Protein AF-A0A424YY87-F1 (afdb_monomer)

Nearest PDB structures (foldseek):
  9g6k-assembly1_Lu  TM=3.822E-01  e=4.424E+00  Toxoplasma gondii

Radius of gyration: 14.66 Å; Cα contacts (8 Å, |Δi|>4): 78; chains: 1; bounding box: 32×27×41 Å

Foldseek 3Di:
DDDDDDDDDDDAPALFGKDDCPVVVVVSCVVSPDPDDDDDDDDPDPQWDQFADDPDVVVVVCVNPPVDDDGHHTITTGHDDDDDDD

Organism: NCBI:txid768733

InterPro domains:
  IPR001602 UPF0047 protein YjbQ-like [PF01894] (20-65)
  IPR035917 YjbQ-like superfamily [G3DSA:2.60.120.460] (1-80)
  IPR035917 YjbQ-like superfamily [SSF111038] (1-66)

Mean predicted aligned error: 10.39 Å

Secondary structure (DSSP, 8-state):
-------------SSS-EEE-HHHHHHHHHHHT-SS-------S-TTEEEEE----HHHHHHHHHS------SEEEEE----PPP-

Sequence (86 aa):
MSVFDKTLTYKTQGNTDIIDITPDVIQIVEEAGIQDGILLVYSPRSTVSITTIEYEPGLIEDVNYHPMNRVASCFIIESNDSIPQA

Solvent-accessible surface area (backbone atoms only — not comparable to full-atom values): 5958 Å² total; per-residue (Å²): 137,89,87,80,88,84,90,86,86,86,86,79,87,47,77,54,37,76,47,83,48,61,71,62,51,50,53,51,50,62,73,59,69,65,90,80,88,84,90,85,87,84,68,95,48,90,50,41,44,82,44,27,49,69,100,45,78,67,58,56,53,43,56,75,77,47,91,69,96,79,78,58,48,66,31,44,35,34,61,77,65,98,71,79,92,128

pLDDT: mean 72.34, std 21.29, range [30.36, 96.88]

Structure (mmCIF, N/CA/C/O backbone):
data_AF-A0A424YY87-F1
#
_entry.id   AF-A0A424YY87-F1
#
loop_
_atom_site.group_PDB
_atom_site.id
_atom_site.type_symbol
_atom_site.label_atom_id
_atom_site.label_alt_id
_atom_site.label_comp_id
_atom_site.label_asym_id
_atom_site.label_entity_id
_atom_site.label_seq_id
_atom_site.pdbx_PDB_ins_code
_atom_site.Cartn_x
_atom_site.Cartn_y
_atom_site.Cartn_z
_atom_site.occupancy
_atom_site.B_iso_or_equiv
_atom_site.auth_seq_id
_atom_site.auth_comp_id
_atom_site.auth_asym_id
_atom_site.auth_atom_id
_atom_site.pdbx_PDB_model_num
ATOM 1 N N . MET A 1 1 ? -10.002 8.696 20.667 1.00 77.19 1 MET A N 1
ATOM 2 C CA . MET A 1 1 ? -9.544 8.467 19.283 1.00 77.19 1 MET A CA 1
ATOM 3 C C . MET A 1 1 ? -8.110 7.991 19.384 1.00 77.19 1 MET A C 1
ATOM 5 O O . MET A 1 1 ? -7.328 8.707 19.996 1.00 77.19 1 MET A O 1
ATOM 9 N N . SER A 1 2 ? -7.809 6.776 18.925 1.00 90.50 2 SER A N 1
ATOM 10 C CA . SER A 1 2 ? -6.426 6.286 18.868 1.00 90.50 2 SER A CA 1
ATOM 11 C C . SER A 1 2 ? -5.799 6.691 17.535 1.00 90.50 2 SER A C 1
ATOM 13 O O . SER A 1 2 ? -6.526 6.895 16.562 1.00 90.50 2 SER A O 1
ATOM 15 N N . VAL A 1 3 ? -4.476 6.801 17.500 1.00 95.56 3 VAL A N 1
ATOM 16 C CA . VAL A 1 3 ? -3.676 6.959 16.282 1.00 95.56 3 VAL A CA 1
ATOM 17 C C . VAL A 1 3 ? -2.465 6.047 16.441 1.00 95.56 3 VAL A C 1
ATOM 19 O O . VAL A 1 3 ? -1.868 6.009 17.515 1.00 95.56 3 VAL A O 1
ATOM 22 N N . PHE A 1 4 ? -2.139 5.305 15.390 1.00 96.88 4 PHE A N 1
ATOM 23 C CA . PHE A 1 4 ? -0.972 4.435 15.307 1.00 96.88 4 PHE A CA 1
ATOM 24 C C . PHE A 1 4 ? -0.276 4.748 13.983 1.00 96.88 4 PHE A C 1
ATOM 26 O O . PHE A 1 4 ? -0.930 4.742 12.939 1.00 96.88 4 PHE A O 1
ATOM 33 N N . ASP A 1 5 ? 1.016 5.051 14.028 1.00 96.81 5 ASP A N 1
ATOM 34 C CA . ASP A 1 5 ? 1.841 5.328 12.856 1.00 96.81 5 ASP A CA 1
ATOM 35 C C . ASP A 1 5 ? 3.030 4.365 12.790 1.00 96.81 5 ASP A C 1
ATOM 37 O O . ASP A 1 5 ? 3.548 3.908 13.810 1.00 96.81 5 ASP A O 1
ATOM 41 N N . LYS A 1 6 ? 3.433 4.013 11.566 1.00 96.19 6 LYS A N 1
ATOM 42 C CA . LYS A 1 6 ? 4.575 3.138 11.302 1.00 96.19 6 LYS A CA 1
ATOM 43 C C . LYS A 1 6 ? 5.073 3.365 9.877 1.00 96.19 6 LYS A C 1
ATOM 45 O O . LYS A 1 6 ? 4.278 3.454 8.945 1.00 96.19 6 LYS A O 1
ATOM 50 N N . THR A 1 7 ? 6.390 3.448 9.716 1.00 96.25 7 THR A N 1
ATOM 51 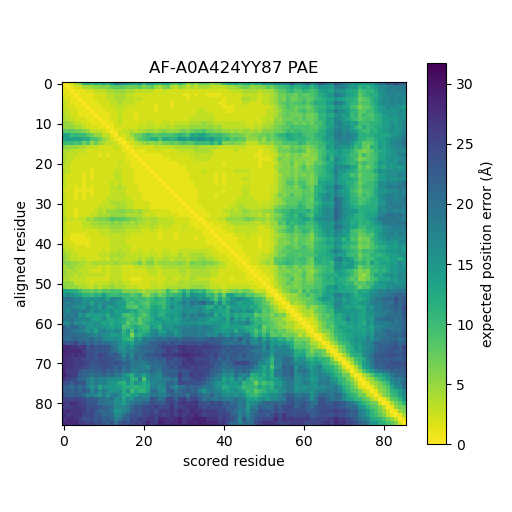C CA . THR A 1 7 ? 7.046 3.682 8.421 1.00 96.25 7 THR A CA 1
ATOM 52 C C . THR A 1 7 ? 7.607 2.377 7.870 1.00 96.25 7 THR A C 1
ATOM 54 O O . THR A 1 7 ? 8.314 1.658 8.576 1.00 96.25 7 THR A O 1
ATOM 57 N N . LEU A 1 8 ? 7.330 2.103 6.596 1.00 92.69 8 LEU A N 1
ATOM 58 C CA . LEU A 1 8 ? 7.885 0.984 5.834 1.00 92.69 8 LEU A CA 1
ATOM 59 C C . LEU A 1 8 ? 8.919 1.508 4.828 1.00 92.69 8 LEU A C 1
ATOM 61 O O . LEU A 1 8 ? 8.730 2.573 4.238 1.00 92.69 8 LEU A O 1
ATOM 65 N N . THR A 1 9 ? 10.007 0.760 4.629 1.00 93.38 9 THR A N 1
ATOM 66 C CA . THR A 1 9 ? 11.128 1.159 3.763 1.00 93.38 9 THR A CA 1
ATOM 67 C C . THR A 1 9 ? 11.491 0.020 2.822 1.00 93.38 9 THR A C 1
ATOM 69 O O . THR A 1 9 ? 12.044 -0.993 3.249 1.00 93.38 9 THR A O 1
ATOM 72 N N . TYR A 1 10 ? 11.237 0.221 1.532 1.00 88.94 10 TYR A N 1
ATOM 73 C CA . TYR A 1 10 ? 11.525 -0.745 0.474 1.00 88.94 10 TYR A CA 1
ATOM 74 C C . TYR A 1 10 ? 12.779 -0.363 -0.318 1.00 88.94 10 TYR A C 1
ATOM 76 O O . TYR A 1 10 ? 13.224 0.787 -0.298 1.00 88.94 10 TYR A O 1
ATOM 84 N N . LYS A 1 11 ? 13.348 -1.338 -1.030 1.00 88.50 11 LYS A N 1
ATOM 85 C CA . LYS A 1 11 ? 14.383 -1.117 -2.045 1.00 88.50 11 LYS A CA 1
ATOM 86 C C . LYS A 1 11 ? 13.809 -1.502 -3.399 1.00 88.50 1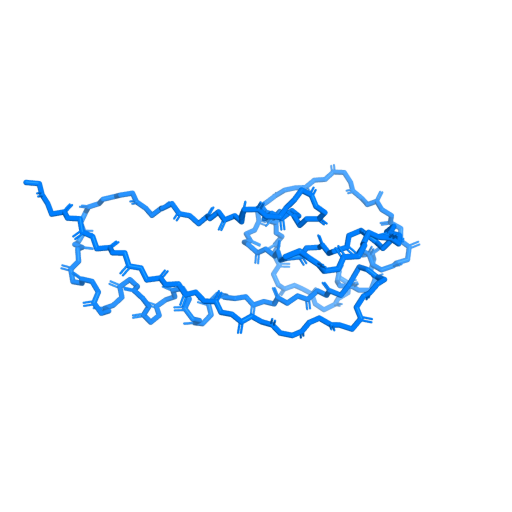1 LYS A C 1
ATOM 88 O O . LYS A 1 11 ? 13.471 -2.665 -3.589 1.00 88.50 11 LYS A O 1
ATOM 93 N N . THR A 1 12 ? 13.723 -0.533 -4.297 1.00 84.50 12 THR A N 1
ATOM 94 C CA . THR A 1 12 ? 13.295 -0.712 -5.683 1.00 84.50 12 THR A CA 1
ATOM 95 C C . THR A 1 12 ? 14.490 -0.992 -6.599 1.00 84.50 12 THR A C 1
ATOM 97 O O . THR A 1 12 ? 15.628 -0.613 -6.309 1.00 84.50 12 THR A O 1
ATOM 100 N N . GLN A 1 13 ? 14.224 -1.638 -7.731 1.00 80.50 13 GLN A N 1
ATOM 101 C CA . GLN A 1 13 ? 15.149 -1.823 -8.855 1.00 80.50 13 GLN A CA 1
ATOM 102 C C . GLN A 1 13 ? 14.967 -0.752 -9.952 1.00 80.50 13 GLN A C 1
ATOM 104 O O . GLN A 1 13 ? 15.759 -0.689 -10.892 1.00 80.50 13 GLN A O 1
ATOM 109 N N . GLY A 1 14 ? 13.956 0.116 -9.813 1.00 75.94 14 GLY A N 1
ATOM 110 C CA . GLY A 1 14 ? 13.560 1.114 -10.811 1.00 75.94 14 GLY A CA 1
ATOM 111 C C . GLY A 1 14 ? 12.731 0.517 -11.955 1.00 75.94 14 GLY A C 1
ATOM 112 O O . GLY A 1 14 ? 12.344 -0.643 -11.910 1.00 75.94 14 GLY A O 1
ATOM 113 N N . ASN A 1 15 ? 12.460 1.318 -12.991 1.00 73.31 15 ASN A N 1
ATOM 114 C CA . ASN A 1 15 ? 11.698 0.923 -14.188 1.00 73.31 15 ASN A CA 1
ATOM 115 C C . ASN A 1 15 ? 10.326 0.276 -13.889 1.00 73.31 15 ASN A C 1
ATOM 117 O O . ASN A 1 15 ? 10.042 -0.797 -14.412 1.00 73.31 15 ASN A O 1
ATOM 121 N N . THR A 1 16 ? 9.474 0.921 -13.080 1.00 72.88 16 THR A N 1
ATOM 122 C CA . THR A 1 16 ? 8.165 0.358 -12.685 1.00 72.88 16 THR A CA 1
ATOM 123 C C . THR A 1 16 ? 8.305 -0.948 -11.888 1.00 72.88 16 THR A C 1
ATOM 125 O O . THR A 1 16 ? 7.565 -1.898 -12.098 1.00 72.88 16 THR A O 1
ATOM 128 N N . ASP A 1 17 ? 9.247 -0.998 -10.942 1.00 77.75 17 ASP A N 1
ATO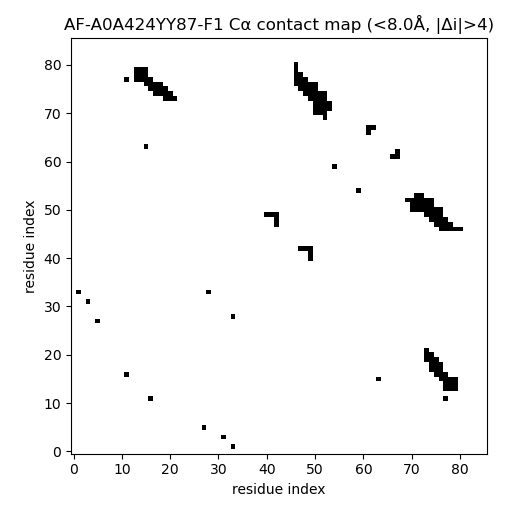M 129 C CA . ASP A 1 17 ? 9.346 -2.110 -9.987 1.00 77.75 17 ASP A CA 1
ATOM 130 C C . ASP A 1 17 ? 8.072 -2.200 -9.124 1.00 77.75 17 ASP A C 1
ATOM 132 O O . ASP A 1 17 ? 7.632 -1.191 -8.562 1.00 77.75 17 ASP A O 1
ATOM 136 N N . I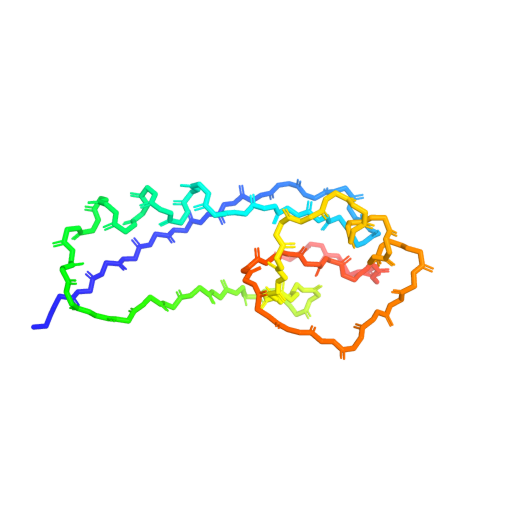LE A 1 18 ? 7.483 -3.398 -9.046 1.00 79.44 18 ILE A N 1
ATOM 137 C CA . ILE A 1 18 ? 6.152 -3.657 -8.477 1.00 79.44 18 ILE A CA 1
ATOM 138 C C . ILE A 1 18 ? 6.308 -4.440 -7.174 1.00 79.44 18 ILE A C 1
ATOM 140 O O . ILE A 1 18 ? 6.665 -5.618 -7.180 1.00 79.44 18 ILE A O 1
ATOM 144 N N . ILE A 1 19 ? 6.000 -3.790 -6.051 1.00 83.31 19 ILE A N 1
ATOM 145 C CA . ILE A 1 19 ? 6.120 -4.379 -4.711 1.00 83.31 19 ILE A CA 1
ATOM 146 C C . ILE A 1 19 ? 4.725 -4.525 -4.095 1.00 83.31 19 ILE A C 1
ATOM 148 O O . ILE A 1 19 ? 4.046 -3.521 -3.864 1.00 83.31 19 ILE A O 1
ATOM 152 N N . ASP A 1 20 ? 4.323 -5.769 -3.816 1.00 82.94 20 ASP A N 1
ATOM 153 C CA . ASP A 1 20 ? 3.181 -6.071 -2.946 1.00 82.94 20 ASP A CA 1
ATOM 154 C C . ASP A 1 20 ? 3.574 -5.804 -1.487 1.00 82.94 20 ASP A C 1
ATOM 156 O O . ASP A 1 20 ? 4.533 -6.384 -0.974 1.00 82.94 20 ASP A O 1
ATOM 160 N N . ILE A 1 21 ? 2.826 -4.920 -0.828 1.00 87.38 21 ILE A N 1
ATOM 161 C CA . ILE A 1 21 ? 3.020 -4.558 0.585 1.00 87.38 21 ILE A CA 1
ATOM 162 C C . ILE A 1 21 ? 1.874 -5.054 1.478 1.00 87.38 21 ILE A C 1
ATOM 164 O O . ILE A 1 21 ? 1.810 -4.718 2.661 1.00 87.38 21 ILE A O 1
ATOM 168 N N . THR A 1 22 ? 0.948 -5.846 0.929 1.00 84.06 22 THR A N 1
ATOM 169 C CA . THR A 1 22 ? -0.237 -6.349 1.635 1.00 84.06 22 THR A CA 1
ATOM 170 C C . THR A 1 22 ? 0.113 -7.132 2.910 1.00 84.06 22 THR A C 1
ATOM 172 O O . THR A 1 22 ? -0.533 -6.872 3.927 1.00 84.06 22 THR A O 1
ATOM 175 N N . PRO A 1 23 ? 1.140 -8.014 2.943 1.00 88.19 23 PRO A N 1
ATOM 176 C CA . PRO A 1 23 ? 1.525 -8.715 4.172 1.00 88.19 23 PRO A CA 1
ATOM 177 C C . PRO A 1 23 ? 1.995 -7.765 5.284 1.00 88.19 23 PRO A C 1
ATOM 179 O O . PRO A 1 23 ? 1.558 -7.894 6.429 1.00 88.19 23 PRO A O 1
ATOM 182 N N . ASP A 1 24 ? 2.823 -6.773 4.941 1.00 91.12 24 ASP A N 1
ATOM 183 C CA . ASP A 1 24 ? 3.324 -5.772 5.891 1.00 91.12 24 ASP A CA 1
ATOM 184 C C . ASP A 1 24 ? 2.175 -4.911 6.440 1.00 91.12 24 ASP A C 1
ATOM 186 O O . ASP A 1 24 ? 2.100 -4.640 7.640 1.00 91.12 24 ASP A O 1
ATOM 190 N N . VAL A 1 25 ? 1.245 -4.509 5.568 1.00 91.00 25 VAL A N 1
ATOM 191 C CA . VAL A 1 25 ? 0.055 -3.730 5.938 1.00 91.00 25 VAL A CA 1
ATOM 192 C C . VAL A 1 25 ? -0.868 -4.515 6.874 1.00 91.00 25 VAL A C 1
ATOM 194 O O . VAL A 1 25 ? -1.347 -3.942 7.854 1.00 91.00 25 VAL A O 1
ATOM 197 N N . ILE A 1 26 ? -1.086 -5.813 6.631 1.00 90.38 26 ILE A N 1
ATOM 198 C CA . ILE A 1 26 ? -1.867 -6.676 7.533 1.00 90.38 26 ILE A CA 1
ATOM 199 C C . ILE A 1 26 ? -1.211 -6.721 8.917 1.00 90.38 26 ILE A C 1
ATOM 201 O O . ILE A 1 26 ? -1.882 -6.432 9.908 1.00 90.38 26 ILE A O 1
ATOM 205 N N . GLN A 1 27 ? 0.101 -6.974 8.991 1.00 93.12 27 GLN A N 1
ATOM 206 C CA . GLN A 1 27 ? 0.823 -7.004 10.268 1.00 93.12 27 GLN A CA 1
ATOM 207 C C . GLN A 1 27 ? 0.720 -5.664 11.023 1.00 93.12 27 GLN A C 1
ATOM 209 O O . GLN A 1 27 ? 0.567 -5.649 12.242 1.00 93.12 27 GLN A O 1
ATOM 214 N N . ILE A 1 28 ? 0.760 -4.525 10.320 1.00 94.12 28 ILE A N 1
ATOM 215 C CA . ILE A 1 28 ? 0.586 -3.195 10.929 1.00 94.12 28 ILE A CA 1
ATOM 216 C C . ILE A 1 28 ? -0.824 -3.006 11.510 1.00 94.12 28 ILE A C 1
ATOM 218 O O . ILE A 1 28 ? -0.957 -2.441 12.595 1.00 94.12 28 ILE A O 1
ATOM 222 N N . VAL A 1 29 ? -1.869 -3.475 10.824 1.00 93.06 29 VAL A N 1
ATOM 223 C CA . VAL A 1 29 ? -3.254 -3.392 11.321 1.00 93.06 29 VAL A CA 1
ATOM 224 C C . VAL A 1 29 ? -3.459 -4.297 12.543 1.00 93.06 29 VAL A C 1
ATOM 226 O O . VAL A 1 29 ? -4.089 -3.871 13.513 1.00 93.06 29 VAL A O 1
ATOM 229 N N . GLU A 1 30 ? -2.877 -5.499 12.54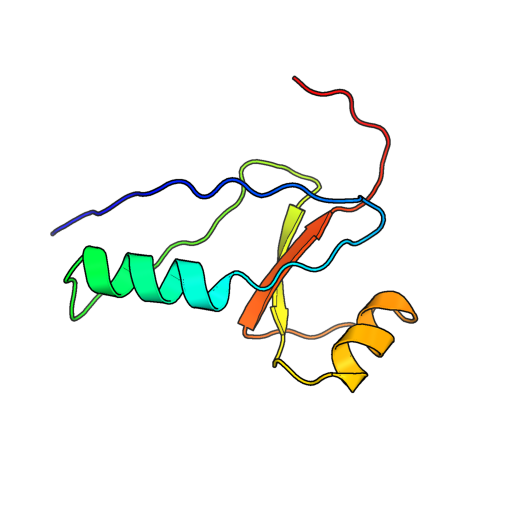2 1.00 94.94 30 GLU A N 1
ATOM 230 C CA . GLU A 1 30 ? -2.886 -6.407 13.697 1.00 94.94 30 GLU A CA 1
ATOM 231 C C . GLU A 1 30 ? -2.135 -5.815 14.905 1.00 94.94 30 GLU A C 1
ATOM 233 O O . GLU A 1 30 ? -2.673 -5.803 16.013 1.00 94.94 30 GLU A O 1
ATOM 238 N N . GLU A 1 31 ? -0.935 -5.255 14.699 1.00 96.44 31 GLU A N 1
ATOM 239 C CA . GLU A 1 31 ? -0.153 -4.574 15.746 1.00 96.44 31 GLU A CA 1
ATOM 240 C C . GLU A 1 31 ? -0.872 -3.351 16.338 1.00 96.44 31 GLU A C 1
ATOM 242 O O . GLU A 1 31 ? -0.750 -3.087 17.536 1.00 96.44 31 GLU A O 1
ATOM 247 N N . ALA A 1 32 ? -1.625 -2.605 15.523 1.00 95.62 32 ALA A N 1
ATOM 248 C CA . ALA A 1 32 ? -2.344 -1.415 15.971 1.00 95.62 32 ALA A CA 1
ATOM 249 C C . ALA A 1 32 ? -3.525 -1.736 16.908 1.00 95.62 32 ALA A C 1
ATOM 251 O O . ALA A 1 32 ? -3.917 -0.887 17.714 1.00 95.62 32 ALA A O 1
ATOM 252 N N . GLY A 1 33 ? -4.121 -2.931 16.799 1.00 95.25 33 GLY A N 1
ATOM 253 C CA . GLY A 1 33 ? -5.250 -3.372 17.631 1.00 95.25 33 GLY A CA 1
ATOM 254 C C . GLY A 1 33 ? -6.545 -2.557 17.465 1.00 95.25 33 GLY A C 1
ATOM 255 O O . GLY A 1 33 ? -7.446 -2.649 18.303 1.00 95.25 33 GLY A O 1
ATOM 256 N N . ILE A 1 34 ? -6.650 -1.738 16.413 1.00 93.44 34 ILE A N 1
ATOM 257 C CA . ILE A 1 34 ? -7.809 -0.881 16.130 1.00 93.44 34 ILE A CA 1
ATOM 258 C C . ILE A 1 34 ? -8.857 -1.698 15.364 1.00 93.44 34 ILE A C 1
ATOM 260 O O . ILE A 1 34 ? -8.634 -2.064 14.216 1.00 93.44 34 ILE A O 1
ATOM 264 N N . GLN A 1 35 ? -10.003 -1.967 15.997 1.00 91.69 35 GLN A N 1
ATOM 265 C CA . GLN A 1 35 ? -11.078 -2.788 15.414 1.00 91.69 35 GLN A CA 1
ATOM 266 C C . GLN A 1 35 ? -11.881 -2.043 14.333 1.00 91.69 35 GLN A C 1
ATOM 268 O O . GLN A 1 35 ? -12.170 -2.613 13.288 1.00 91.69 35 GLN A O 1
ATOM 273 N N . ASP A 1 36 ? -12.186 -0.763 14.567 1.00 93.75 36 ASP A N 1
ATOM 274 C CA . ASP A 1 36 ? -12.905 0.117 13.641 1.00 93.75 36 ASP A CA 1
ATOM 275 C C . ASP A 1 36 ? -12.102 1.408 13.425 1.00 93.75 36 ASP A C 1
ATOM 277 O O . ASP A 1 36 ? -11.735 2.092 14.387 1.00 93.75 36 ASP A O 1
ATOM 281 N N . GLY A 1 37 ? -11.828 1.768 12.169 1.00 91.38 37 GLY A N 1
ATOM 282 C CA . GLY A 1 37 ? -11.011 2.937 11.844 1.00 91.38 37 GLY A CA 1
ATOM 283 C C . GLY A 1 37 ? -10.770 3.134 10.347 1.00 91.38 37 GLY A C 1
ATOM 284 O O . GLY A 1 37 ? -11.466 2.568 9.508 1.00 91.38 37 GLY A O 1
ATOM 285 N N . ILE A 1 38 ? -9.774 3.960 10.020 1.00 93.44 38 ILE A N 1
ATOM 286 C CA . ILE A 1 38 ? -9.305 4.214 8.652 1.00 93.44 38 ILE A CA 1
ATOM 287 C C . ILE A 1 38 ? -7.786 4.047 8.643 1.00 93.44 38 ILE A C 1
ATOM 289 O O . ILE A 1 38 ? -7.094 4.694 9.429 1.00 93.44 38 ILE A O 1
ATOM 293 N N . LEU A 1 39 ? -7.273 3.219 7.734 1.00 92.06 39 LEU A N 1
ATOM 294 C CA . LEU A 1 39 ? -5.847 3.145 7.424 1.00 92.06 39 LEU A CA 1
ATOM 295 C C . LEU A 1 39 ? -5.510 4.159 6.321 1.00 92.06 39 LEU A C 1
ATOM 297 O O . LEU A 1 39 ?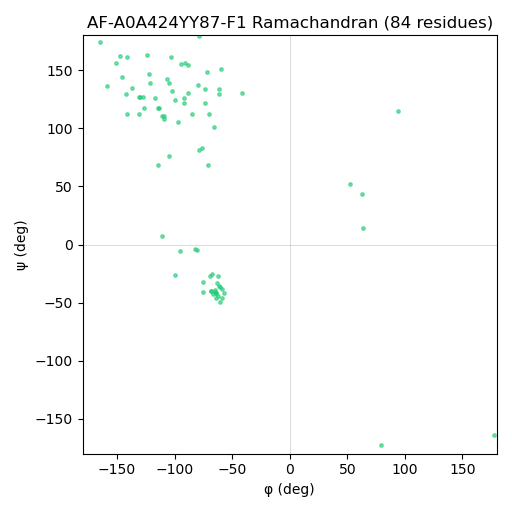 -6.159 4.175 5.276 1.00 92.06 39 LEU A O 1
ATOM 301 N N . LEU A 1 40 ? -4.469 4.966 6.532 1.00 94.25 40 LEU A N 1
ATOM 302 C CA . LEU A 1 40 ? -3.880 5.823 5.503 1.00 94.25 40 LEU A CA 1
ATOM 303 C C . LEU A 1 40 ? -2.506 5.272 5.112 1.00 94.25 40 LEU A C 1
ATOM 305 O O . LEU A 1 40 ? -1.550 5.400 5.872 1.00 94.25 40 LEU A O 1
ATOM 309 N N . VAL A 1 41 ? -2.406 4.704 3.911 1.00 91.25 41 VAL A N 1
ATOM 310 C CA . VAL A 1 41 ? -1.125 4.338 3.292 1.00 91.25 41 VAL A CA 1
ATOM 311 C C . VAL A 1 41 ? -0.759 5.434 2.292 1.00 91.25 41 VAL A C 1
ATOM 313 O O . VAL A 1 41 ? -1.564 5.767 1.424 1.00 91.25 41 VAL A O 1
ATOM 316 N N . TYR A 1 42 ? 0.427 6.027 2.425 1.00 91.50 42 TYR A N 1
ATOM 317 C CA . TYR A 1 42 ? 0.898 7.097 1.544 1.00 91.50 42 TYR A CA 1
ATOM 318 C C . TYR A 1 42 ? 2.421 7.049 1.366 1.00 91.50 42 TYR A C 1
ATOM 320 O O . TYR A 1 42 ? 3.134 6.437 2.159 1.00 91.50 42 TYR A O 1
ATOM 328 N N . SER A 1 43 ? 2.915 7.718 0.324 1.00 88.25 43 SER A N 1
ATOM 329 C CA . SER A 1 43 ? 4.341 7.892 0.048 1.00 88.25 43 SER A CA 1
ATOM 330 C C . SER A 1 43 ? 4.671 9.387 0.002 1.00 88.25 43 SER A C 1
ATOM 332 O O . SER A 1 43 ? 3.903 10.150 -0.587 1.00 88.25 43 SER A O 1
ATOM 334 N N . PRO A 1 44 ? 5.803 9.836 0.573 1.00 90.25 44 PRO A N 1
ATOM 335 C CA . PRO A 1 44 ? 6.290 11.203 0.403 1.00 90.25 44 PRO A CA 1
ATOM 336 C C . PRO A 1 44 ? 7.034 11.419 -0.933 1.00 90.25 44 PRO A C 1
ATOM 338 O O . PRO A 1 44 ? 7.450 12.541 -1.217 1.00 90.25 44 PRO A O 1
ATOM 341 N N . ARG A 1 45 ? 7.248 10.370 -1.747 1.00 84.50 45 ARG A N 1
ATOM 342 C CA . ARG A 1 45 ? 7.977 10.438 -3.030 1.00 84.50 45 ARG A CA 1
ATOM 343 C C . ARG A 1 45 ? 7.011 10.697 -4.188 1.00 84.50 45 ARG A C 1
ATOM 345 O O . ARG A 1 45 ? 6.088 9.919 -4.397 1.00 84.50 45 ARG A O 1
ATOM 352 N N . SER A 1 46 ? 7.272 11.730 -4.990 1.00 81.00 46 SER A N 1
ATOM 353 C CA . SER A 1 46 ? 6.443 12.104 -6.151 1.00 81.00 46 SER A CA 1
ATOM 354 C C . SER A 1 46 ? 6.464 11.095 -7.304 1.00 81.00 46 SER A C 1
ATOM 356 O O . SER A 1 46 ? 5.509 11.041 -8.071 1.00 81.00 46 SER A O 1
ATOM 358 N N . THR A 1 47 ? 7.529 10.298 -7.427 1.00 81.50 47 THR A N 1
ATOM 359 C CA . THR A 1 47 ? 7.669 9.228 -8.431 1.00 81.50 47 THR A CA 1
ATOM 360 C C . THR A 1 47 ? 6.984 7.924 -8.031 1.00 81.50 47 THR A C 1
ATOM 362 O O . THR A 1 47 ? 6.999 6.985 -8.819 1.00 81.50 47 THR A O 1
ATOM 365 N N . VAL A 1 48 ? 6.416 7.841 -6.819 1.00 84.81 48 VAL A N 1
ATOM 366 C CA . VAL A 1 48 ? 5.814 6.625 -6.262 1.00 84.81 48 VAL A CA 1
ATOM 367 C C . VAL A 1 48 ? 4.300 6.768 -6.196 1.00 84.81 48 VAL A C 1
ATOM 369 O O . VAL A 1 48 ? 3.773 7.492 -5.350 1.00 84.81 48 VAL A O 1
ATOM 372 N N . SER A 1 49 ? 3.585 6.017 -7.033 1.00 82.00 49 SER A N 1
ATOM 373 C CA . SER A 1 49 ? 2.160 5.781 -6.785 1.00 82.00 49 SER A CA 1
ATOM 374 C C . SER A 1 49 ? 1.985 4.831 -5.602 1.00 82.00 49 SER A C 1
ATOM 376 O O . SER A 1 49 ? 2.778 3.904 -5.457 1.00 82.00 49 SER A O 1
ATOM 378 N N . ILE A 1 50 ? 0.903 4.994 -4.845 1.00 85.06 50 ILE A N 1
ATOM 379 C CA . ILE A 1 50 ? 0.237 3.882 -4.157 1.00 85.06 50 ILE A CA 1
ATOM 380 C C . ILE A 1 50 ? -1.036 3.608 -4.958 1.00 85.06 50 ILE A C 1
ATOM 382 O O . ILE A 1 50 ? -2.127 4.084 -4.646 1.00 85.06 50 ILE A O 1
ATOM 386 N N . THR A 1 51 ? -0.845 2.950 -6.105 1.00 80.12 51 THR A N 1
ATOM 387 C CA . THR A 1 51 ? -1.961 2.469 -6.923 1.00 80.12 51 THR A CA 1
ATOM 388 C C . THR A 1 51 ? -2.512 1.197 -6.308 1.00 80.12 51 THR A C 1
ATOM 390 O O . THR A 1 51 ? -2.045 0.743 -5.268 1.00 80.12 51 THR A O 1
ATOM 393 N N . THR A 1 52 ? -3.540 0.625 -6.911 1.00 74.75 52 THR A N 1
ATOM 394 C CA . THR A 1 52 ? -4.222 -0.524 -6.353 1.00 74.75 52 THR A CA 1
ATOM 395 C C . THR A 1 52 ? -4.631 -1.499 -7.489 1.00 74.75 52 THR A C 1
ATOM 397 O O . THR A 1 52 ? -5.206 -1.041 -8.471 1.00 74.75 52 THR A O 1
ATOM 400 N N . ILE A 1 53 ? -4.317 -2.805 -7.392 1.00 67.94 53 ILE A N 1
ATOM 401 C CA . ILE A 1 53 ? -4.678 -3.931 -8.288 1.00 67.94 53 ILE A CA 1
ATOM 402 C C . ILE A 1 53 ? -5.006 -5.258 -7.534 1.00 67.94 53 ILE A C 1
ATOM 404 O O . ILE A 1 53 ? -4.666 -5.423 -6.360 1.00 67.94 53 ILE A O 1
ATOM 408 N N . GLU A 1 54 ? -5.701 -6.199 -8.185 1.00 59.44 54 GLU A N 1
ATOM 409 C CA . GLU A 1 54 ? -5.932 -7.577 -7.700 1.00 59.44 54 GLU A CA 1
ATOM 410 C C . GLU A 1 54 ? -4.689 -8.447 -7.964 1.00 59.44 54 GLU A C 1
ATOM 412 O O . GLU A 1 54 ? -4.104 -8.360 -9.042 1.00 59.44 54 GLU A O 1
ATOM 417 N N . TYR A 1 55 ? -4.267 -9.290 -7.012 1.00 54.56 55 TYR A N 1
ATOM 418 C CA . TYR A 1 55 ? -3.062 -10.116 -7.185 1.00 54.56 55 TYR A CA 1
ATOM 419 C C . TYR A 1 55 ? -3.320 -11.321 -8.110 1.00 54.56 55 TYR A C 1
ATOM 421 O O . TYR A 1 55 ? -3.576 -12.441 -7.665 1.00 54.56 55 TYR A O 1
ATOM 429 N N . GLU A 1 56 ? -3.246 -11.073 -9.415 1.00 60.09 56 GLU A N 1
ATOM 430 C CA . GLU A 1 56 ? -3.331 -12.067 -10.485 1.00 60.09 56 GLU A CA 1
ATOM 431 C C . GLU A 1 56 ? -1.994 -12.073 -11.265 1.00 60.09 56 GLU A C 1
ATOM 433 O O . GLU A 1 56 ? -1.537 -11.006 -11.683 1.00 60.09 56 GLU A O 1
ATOM 438 N N . PRO A 1 57 ? -1.311 -13.225 -11.438 1.00 57.75 57 PRO A N 1
ATOM 439 C CA . PRO A 1 57 ? 0.018 -13.260 -12.055 1.00 57.75 57 PRO A CA 1
ATOM 440 C C . PRO A 1 57 ? 0.100 -12.733 -13.495 1.00 57.75 57 PRO A C 1
ATOM 442 O O . PRO A 1 57 ? 1.093 -12.090 -13.832 1.00 57.75 57 PRO A O 1
ATOM 445 N N . GLY A 1 58 ? -0.915 -12.966 -14.336 1.00 61.94 58 GLY A N 1
ATOM 446 C CA . GLY A 1 58 ? -0.953 -12.424 -15.700 1.00 61.94 58 GLY A CA 1
ATOM 447 C C . GLY A 1 58 ? -1.044 -10.896 -15.716 1.00 61.94 58 GLY A C 1
ATOM 448 O O . GLY A 1 58 ? -0.350 -10.233 -16.485 1.00 61.94 58 GLY A O 1
ATOM 449 N N . LEU A 1 59 ? -1.821 -10.326 -14.796 1.00 63.00 59 LEU A N 1
ATOM 450 C CA . LEU A 1 59 ? -1.986 -8.884 -14.632 1.00 63.00 59 LEU A CA 1
ATOM 451 C C . LEU A 1 59 ? -0.675 -8.163 -14.256 1.00 63.00 59 LEU A C 1
ATOM 453 O O . LEU A 1 59 ? -0.496 -7.001 -14.621 1.00 63.00 59 LEU A O 1
ATOM 457 N N . ILE A 1 60 ? 0.271 -8.842 -13.595 1.00 61.19 60 ILE A N 1
ATOM 458 C CA . ILE A 1 60 ? 1.619 -8.300 -13.344 1.00 61.19 60 ILE A CA 1
ATOM 459 C C . ILE A 1 60 ? 2.414 -8.185 -14.656 1.00 61.19 60 ILE A C 1
ATOM 461 O O . ILE A 1 60 ? 3.097 -7.179 -14.863 1.00 61.19 60 ILE A O 1
ATOM 465 N N . GLU A 1 61 ? 2.317 -9.159 -15.567 1.00 61.34 61 GLU A N 1
ATOM 466 C CA . GLU A 1 61 ? 2.943 -9.052 -16.894 1.00 61.34 61 GLU A CA 1
ATOM 467 C C . GLU A 1 61 ? 2.280 -7.947 -17.733 1.00 61.34 61 GLU A C 1
ATOM 469 O O . GLU A 1 61 ? 2.986 -7.122 -18.317 1.00 61.34 61 GLU A O 1
ATOM 474 N N . ASP A 1 62 ? 0.946 -7.846 -17.711 1.00 60.62 62 ASP A N 1
ATOM 475 C CA . ASP A 1 62 ? 0.200 -6.786 -18.405 1.00 60.62 62 ASP A CA 1
ATOM 476 C C . ASP A 1 62 ? 0.613 -5.380 -17.932 1.00 60.62 62 ASP A C 1
ATOM 478 O O . ASP A 1 62 ? 0.893 -4.527 -18.771 1.00 60.62 62 ASP A O 1
ATOM 482 N N . VAL A 1 63 ? 0.739 -5.124 -16.620 1.00 60.34 63 VAL A N 1
ATOM 483 C CA . VAL A 1 63 ? 1.185 -3.808 -16.104 1.00 60.34 63 VAL A CA 1
ATOM 484 C C . VAL A 1 63 ? 2.6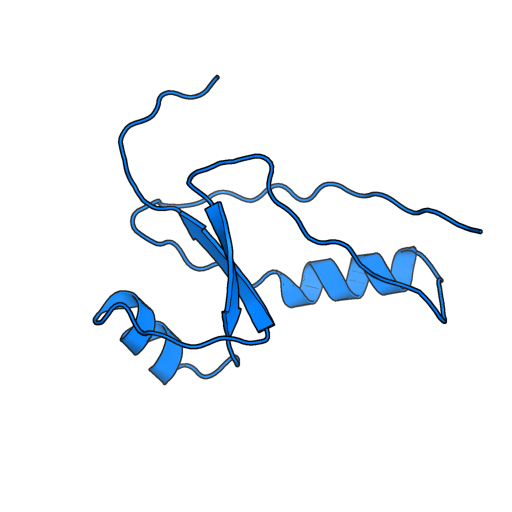16 -3.468 -16.545 1.00 60.34 63 VAL A C 1
ATOM 486 O O . VAL A 1 63 ? 2.914 -2.298 -16.794 1.00 60.34 63 VAL A O 1
ATOM 489 N N . ASN A 1 64 ? 3.491 -4.468 -16.688 1.00 57.16 64 ASN A N 1
ATOM 490 C CA . ASN A 1 64 ? 4.861 -4.272 -17.172 1.00 57.16 64 ASN A CA 1
ATOM 491 C C . ASN A 1 64 ? 4.940 -4.022 -18.691 1.00 57.16 64 ASN A C 1
ATOM 493 O O . ASN A 1 64 ? 5.819 -3.285 -19.140 1.00 57.16 64 ASN A O 1
ATOM 497 N N . TYR A 1 65 ? 4.040 -4.607 -19.491 1.00 46.31 65 TYR A N 1
ATOM 498 C CA . TYR A 1 65 ? 4.073 -4.502 -20.957 1.00 46.31 65 TYR A CA 1
ATOM 499 C C . TYR A 1 65 ? 3.111 -3.465 -21.558 1.00 46.31 65 TYR A C 1
ATOM 501 O O . TYR A 1 65 ? 3.383 -2.973 -22.658 1.00 46.31 65 TYR A O 1
ATOM 509 N N . HIS A 1 66 ? 2.004 -3.122 -20.894 1.00 43.22 66 HIS A N 1
ATOM 510 C CA . HIS A 1 66 ? 0.993 -2.161 -21.349 1.00 43.22 66 HIS A CA 1
ATOM 511 C C . HIS A 1 66 ? 0.462 -1.314 -20.170 1.00 43.22 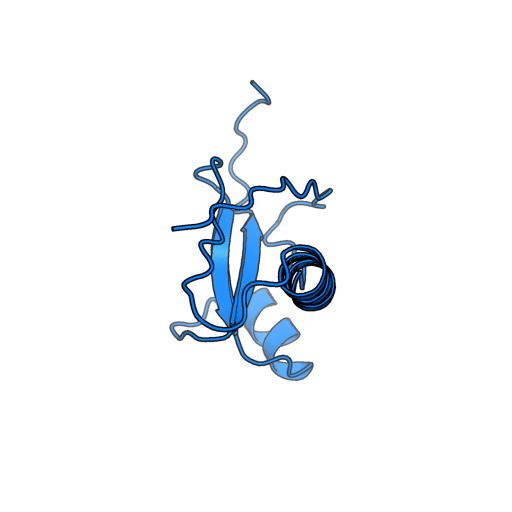66 HIS A C 1
ATOM 513 O O . HIS A 1 66 ? -0.271 -1.829 -19.326 1.00 43.22 66 HIS A O 1
ATOM 519 N N . PRO A 1 67 ? 0.736 0.007 -20.114 1.00 41.44 67 PRO A N 1
ATOM 520 C CA . PRO A 1 67 ? 0.245 0.862 -19.030 1.00 41.44 67 PRO A CA 1
ATOM 521 C C . PRO A 1 67 ? -1.290 0.971 -19.060 1.00 41.44 67 PRO A C 1
ATOM 523 O O . PRO A 1 67 ? -1.868 1.702 -19.869 1.00 41.44 67 PRO A O 1
ATOM 526 N N . MET A 1 68 ? -1.948 0.216 -18.178 1.00 41.34 68 MET A N 1
ATOM 527 C CA . MET A 1 68 ? -3.402 0.043 -18.137 1.00 41.34 68 MET A CA 1
ATOM 528 C C . MET A 1 68 ? -4.119 1.000 -17.175 1.00 41.34 68 MET A C 1
ATOM 530 O O . MET A 1 68 ? -3.557 1.521 -16.217 1.00 41.34 68 MET A O 1
ATOM 534 N N . ASN A 1 69 ? -5.402 1.242 -17.452 1.00 33.22 69 ASN A N 1
ATOM 535 C CA . ASN A 1 69 ? -6.177 2.359 -16.903 1.00 33.22 69 ASN A CA 1
ATOM 536 C C . ASN A 1 69 ? -7.319 1.872 -15.971 1.00 33.22 69 ASN A C 1
ATOM 538 O O . ASN A 1 69 ? -8.489 1.932 -16.364 1.00 33.22 69 ASN A O 1
ATOM 542 N N . ARG A 1 70 ? -6.991 1.311 -14.782 1.00 33.47 70 ARG A N 1
ATOM 543 C CA . ARG A 1 70 ? -7.936 0.789 -13.743 1.00 33.47 70 ARG A CA 1
ATOM 544 C C . ARG A 1 70 ? -7.286 0.559 -12.343 1.00 33.47 70 ARG A C 1
ATOM 546 O O . ARG A 1 70 ? -6.103 0.837 -12.204 1.00 33.47 70 ARG A O 1
ATOM 553 N N . VAL A 1 71 ? -8.075 0.198 -11.300 1.00 37.09 71 VAL A N 1
ATOM 554 C CA . VAL A 1 71 ? -7.808 0.475 -9.845 1.00 37.09 71 VAL A CA 1
ATOM 555 C C . VAL A 1 71 ? -8.409 -0.586 -8.843 1.00 37.09 71 VAL A C 1
ATOM 557 O O . VAL A 1 71 ? -9.451 -1.145 -9.184 1.00 37.09 71 VAL A O 1
ATOM 560 N N . ALA A 1 72 ? -7.846 -0.731 -7.606 1.00 30.36 72 ALA A N 1
ATOM 561 C CA . ALA A 1 72 ? -8.095 -1.598 -6.387 1.00 30.36 72 ALA A CA 1
ATOM 562 C C . ALA A 1 72 ? -7.260 -2.932 -6.282 1.00 30.36 72 ALA A C 1
ATOM 564 O O . ALA A 1 72 ? -7.510 -3.754 -7.151 1.00 30.36 72 ALA A O 1
ATOM 565 N N . SER A 1 73 ? -6.306 -3.319 -5.365 1.00 30.44 73 SER A N 1
ATOM 566 C CA . SER A 1 73 ? -5.640 -2.973 -4.037 1.00 30.44 73 SER A CA 1
ATOM 567 C C . SER A 1 73 ? -4.051 -2.811 -4.001 1.00 30.44 73 SER A C 1
ATOM 569 O O . SER A 1 73 ? -3.374 -3.213 -4.923 1.00 30.44 73 SER A O 1
ATOM 571 N N . CYS A 1 74 ? -3.417 -2.196 -2.976 1.00 41.50 74 CYS A N 1
ATOM 572 C CA . CYS A 1 74 ? -2.088 -1.469 -2.951 1.00 41.50 74 CYS A CA 1
ATOM 573 C C . CYS A 1 74 ? -0.785 -1.963 -3.685 1.00 41.50 74 CYS A C 1
ATOM 575 O O . CYS A 1 74 ? -0.274 -3.033 -3.375 1.00 41.50 74 CYS A O 1
ATOM 577 N N . PHE A 1 75 ? -0.112 -1.072 -4.457 1.00 51.91 75 PHE A N 1
ATOM 578 C CA . PHE A 1 75 ? 1.253 -1.219 -5.038 1.00 51.91 75 PHE A CA 1
ATOM 579 C C . PHE A 1 75 ? 2.085 0.076 -5.126 1.00 51.91 75 PHE A C 1
ATOM 581 O O . PHE A 1 75 ? 1.565 1.126 -5.513 1.00 51.91 75 PHE A O 1
ATOM 588 N N . ILE A 1 76 ? 3.406 -0.046 -4.919 1.00 50.12 76 ILE A N 1
ATOM 589 C CA . ILE A 1 76 ? 4.413 0.924 -5.395 1.00 50.12 76 ILE A CA 1
ATOM 590 C C . ILE A 1 76 ? 4.584 0.783 -6.916 1.00 50.12 76 ILE A C 1
ATOM 592 O O . ILE A 1 76 ? 4.750 -0.324 -7.416 1.00 50.12 76 ILE A O 1
ATOM 596 N N . ILE A 1 77 ? 4.602 1.914 -7.628 1.00 50.84 77 ILE A N 1
ATOM 597 C CA . ILE A 1 77 ? 5.163 2.043 -8.985 1.00 50.84 77 ILE A CA 1
ATOM 598 C C . ILE A 1 77 ? 6.160 3.190 -8.920 1.00 50.84 77 ILE A C 1
ATOM 600 O O . ILE A 1 77 ? 5.736 4.310 -8.643 1.00 50.84 77 ILE A O 1
ATOM 604 N N . GLU A 1 78 ? 7.445 2.933 -9.175 1.00 44.97 78 GLU A N 1
ATOM 605 C CA . GLU A 1 78 ? 8.455 3.989 -9.306 1.00 44.97 78 GLU A CA 1
ATOM 606 C C . GLU A 1 78 ? 8.703 4.343 -10.781 1.00 44.97 78 GLU A C 1
ATOM 608 O O . GLU A 1 78 ? 9.360 3.601 -11.520 1.00 44.97 78 GLU A O 1
ATOM 613 N N . SER A 1 79 ? 8.189 5.503 -11.206 1.00 38.56 79 SER A N 1
ATOM 614 C CA . SER A 1 79 ? 8.469 6.064 -12.530 1.00 38.56 79 SER A CA 1
ATOM 615 C C . SER A 1 79 ? 9.924 6.537 -12.597 1.00 38.56 79 SER A C 1
ATOM 617 O O . SER A 1 79 ? 10.296 7.497 -11.915 1.00 38.56 79 SER A O 1
ATOM 619 N N . ASN A 1 80 ? 10.746 5.871 -13.409 1.00 43.75 80 ASN A N 1
ATOM 620 C CA . ASN A 1 80 ? 12.179 6.142 -13.497 1.00 43.75 80 ASN A CA 1
ATOM 621 C C . ASN A 1 80 ? 12.496 7.383 -14.351 1.00 43.75 80 ASN A C 1
ATOM 623 O O . ASN A 1 80 ? 12.875 7.266 -15.515 1.00 43.75 80 ASN A O 1
ATOM 627 N N . ASP A 1 81 ? 12.374 8.558 -13.737 1.00 46.44 81 ASP A N 1
ATOM 628 C CA . ASP A 1 81 ? 13.079 9.770 -14.154 1.00 46.44 81 ASP A CA 1
ATOM 629 C C . ASP A 1 81 ? 14.234 10.050 -13.180 1.00 46.44 81 ASP A C 1
ATOM 631 O O . ASP A 1 81 ? 14.094 9.908 -11.963 1.00 46.44 81 ASP A O 1
ATOM 635 N N . SER A 1 82 ? 15.386 10.456 -13.722 1.00 45.03 82 SER A N 1
ATOM 636 C CA . SER A 1 82 ? 16.677 10.557 -13.019 1.00 45.03 82 SER A CA 1
ATOM 637 C C . SER A 1 82 ? 16.757 11.708 -12.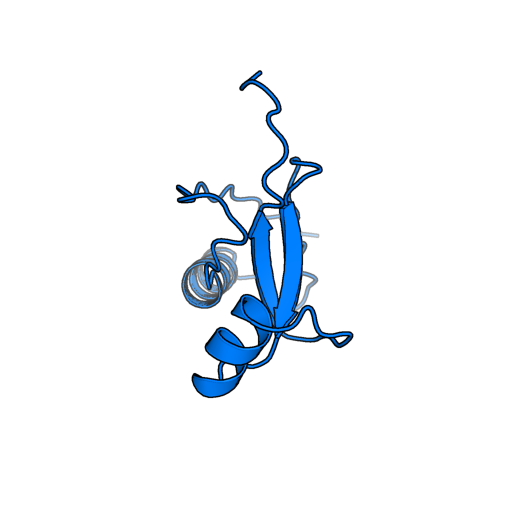000 1.00 45.03 82 SER A C 1
ATOM 639 O O . SER A 1 82 ? 17.502 12.673 -12.189 1.00 45.03 82 SER A O 1
ATOM 641 N N . ILE A 1 83 ? 16.012 11.609 -10.900 1.00 48.81 83 ILE A N 1
ATOM 642 C CA . ILE A 1 83 ? 16.034 12.561 -9.782 1.00 48.81 83 ILE A CA 1
ATOM 643 C C . ILE A 1 83 ? 17.057 12.084 -8.728 1.00 48.81 83 ILE A C 1
ATOM 645 O O . ILE A 1 83 ? 16.915 10.973 -8.209 1.00 48.81 83 ILE A O 1
ATOM 649 N N . PRO A 1 84 ? 18.087 12.885 -8.381 1.00 35.09 84 PRO A N 1
ATOM 650 C CA . PRO A 1 84 ? 19.047 12.526 -7.337 1.00 35.09 84 PRO A CA 1
ATOM 651 C C . PRO A 1 84 ? 18.389 12.304 -5.970 1.00 35.09 84 PRO A C 1
ATOM 653 O O . PRO A 1 84 ? 17.394 12.944 -5.636 1.00 35.09 84 PRO A O 1
ATOM 656 N N . GLN A 1 85 ? 18.991 11.438 -5.152 1.00 42.88 85 GLN A N 1
ATOM 657 C CA . GLN A 1 85 ? 18.623 11.311 -3.740 1.00 42.88 85 GLN A CA 1
ATOM 658 C C . GLN A 1 85 ? 18.875 12.638 -3.006 1.00 42.88 85 GLN A C 1
ATOM 660 O O . GLN A 1 85 ? 19.942 13.239 -3.159 1.00 42.88 85 GLN A O 1
ATOM 665 N N . ALA A 1 86 ? 17.887 13.053 -2.213 1.00 36.00 86 ALA A N 1
ATOM 666 C CA . ALA A 1 86 ? 17.919 14.181 -1.286 1.00 36.00 86 ALA A CA 1
ATOM 667 C C . ALA A 1 86 ? 17.674 13.666 0.140 1.00 36.00 86 ALA A C 1
ATOM 669 O O . ALA A 1 86 ? 16.924 12.667 0.259 1.00 36.00 86 ALA A O 1
#